Protein AF-A0A2R9SN85-F1 (afdb_monomer)

Nearest PDB structures (foldseek):
  4dnc-assembly3_B  TM=8.050E-01  e=1.018E+00  Homo sapiens
  4pcq-assembly2_C  TM=7.222E-01  e=1.680E+00  Mycobacterium tuberculosis H37Rv
  2ao9-assembly1_I  TM=5.150E-01  e=3.742E-01  Bacillus cereus ATCC 14579
  2cfx-assembly1_C  TM=6.791E-01  e=1.578E+00  Bacillus subtilis
  4pcq-assembly1_B  TM=7.085E-01  e=2.772E+00  Mycobacterium tuberculosis H37Rv

Mean predicted aligned error: 5.5 Å

InterPro domains:
  IPR018925 PBSX phage terminase small subunit-like, N-terminal domain [PF10668] (1-49)

Secondary structure (DSSP, 8-state):
------HHHHHHHHHHHHTTT-S-HHHHHHHTT--HHHHHHHHHHTTGGGGG-

Foldseek 3Di:
DPPPPDPLLVVLLCVCVVVVNPDDLVVSCVVSVHDSVVSVVSCVVVVSVVVVD

Structure (mmCIF, N/CA/C/O backbone):
data_AF-A0A2R9SN85-F1
#
_entry.id   AF-A0A2R9SN85-F1
#
loop_
_atom_site.group_PDB
_atom_site.id
_atom_site.type_symbol
_atom_site.label_atom_id
_atom_site.label_alt_id
_atom_site.label_comp_id
_atom_site.label_asym_id
_atom_site.label_entity_id
_atom_site.label_seq_id
_atom_site.pdbx_PDB_ins_code
_atom_site.Cartn_x
_atom_site.Cartn_y
_atom_site.Cartn_z
_atom_site.occupancy
_atom_site.B_iso_or_equiv
_atom_site.auth_seq_id
_atom_site.auth_comp_id
_atom_site.auth_asym_id
_atom_site.auth_atom_id
_atom_site.pdbx_PDB_model_num
ATOM 1 N N . MET A 1 1 ? 4.970 7.916 -23.541 1.00 41.69 1 MET A N 1
ATOM 2 C CA . MET A 1 1 ? 3.730 7.417 -22.911 1.00 41.69 1 MET A CA 1
ATOM 3 C C . MET A 1 1 ? 4.033 7.050 -21.467 1.00 41.69 1 MET A C 1
ATOM 5 O O . MET A 1 1 ? 5.083 6.468 -21.230 1.00 41.69 1 MET A O 1
ATOM 9 N N . ALA A 1 2 ? 3.190 7.438 -20.505 1.00 47.31 2 ALA A N 1
ATOM 10 C CA . ALA A 1 2 ? 3.332 6.994 -19.119 1.00 47.31 2 ALA A CA 1
ATOM 11 C C . ALA A 1 2 ? 3.231 5.464 -19.108 1.00 47.31 2 ALA A C 1
ATOM 13 O O . ALA A 1 2 ? 2.166 4.935 -19.414 1.00 47.31 2 ALA A O 1
ATOM 14 N N . GLY A 1 3 ? 4.366 4.791 -18.879 1.00 50.94 3 GLY A N 1
ATOM 15 C CA . GLY A 1 3 ? 4.481 3.337 -18.963 1.00 50.94 3 GLY A CA 1
A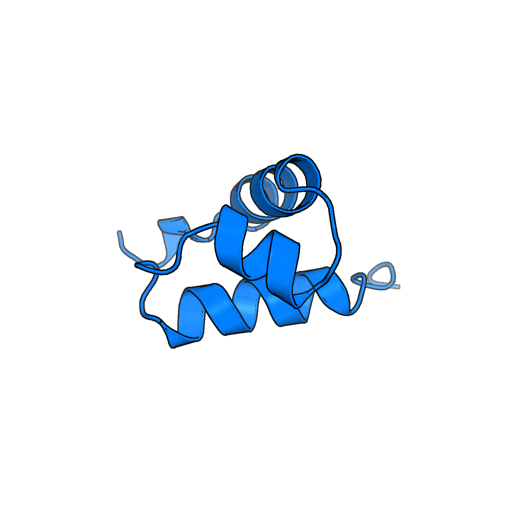TOM 16 C C . GLY A 1 3 ? 3.357 2.675 -18.186 1.00 50.94 3 GLY A C 1
ATOM 17 O O . GLY A 1 3 ? 3.052 3.123 -17.078 1.00 50.94 3 GLY A O 1
ATOM 18 N N . GLU A 1 4 ? 2.726 1.686 -18.817 1.00 53.91 4 GLU A N 1
ATOM 19 C CA . GLU A 1 4 ? 1.584 0.935 -18.306 1.00 53.91 4 GLU A CA 1
ATOM 20 C C . GLU A 1 4 ? 1.775 0.670 -16.816 1.00 53.91 4 GLU A C 1
ATOM 22 O O . GLU A 1 4 ? 2.580 -0.166 -16.398 1.00 53.91 4 GLU A O 1
ATOM 27 N N . ARG A 1 5 ? 1.089 1.458 -15.981 1.00 61.69 5 ARG A N 1
ATOM 28 C CA . ARG A 1 5 ? 1.035 1.154 -14.560 1.00 61.69 5 ARG A CA 1
ATOM 29 C C . ARG A 1 5 ? 0.390 -0.214 -14.492 1.00 61.69 5 ARG A C 1
ATOM 31 O O . ARG A 1 5 ? -0.737 -0.369 -14.957 1.00 61.69 5 ARG A O 1
ATOM 38 N N . SER A 1 6 ? 1.119 -1.197 -13.964 1.00 74.19 6 SER A N 1
ATOM 39 C CA . SER A 1 6 ? 0.559 -2.524 -13.744 1.00 74.19 6 SER A CA 1
ATOM 40 C C . SER A 1 6 ? -0.784 -2.340 -13.033 1.00 74.19 6 SER A C 1
ATOM 42 O O . SER A 1 6 ? -0.822 -1.631 -12.022 1.00 74.19 6 SER A O 1
ATOM 44 N N . PRO A 1 7 ? -1.886 -2.908 -13.541 1.00 83.94 7 PRO A N 1
ATOM 45 C CA . PRO A 1 7 ? -3.214 -2.688 -12.973 1.00 83.94 7 PRO A CA 1
ATOM 46 C C . PRO A 1 7 ? -3.275 -3.105 -11.496 1.00 83.94 7 PRO A C 1
ATOM 48 O O . PRO A 1 7 ? -4.037 -2.538 -10.714 1.00 83.94 7 PRO A O 1
ATOM 51 N N . GLU A 1 8 ? -2.424 -4.045 -11.079 1.00 87.38 8 GLU A N 1
ATOM 52 C CA . GLU A 1 8 ? -2.245 -4.427 -9.678 1.00 87.38 8 GLU A CA 1
ATOM 53 C C . GLU A 1 8 ? -1.684 -3.295 -8.806 1.00 87.38 8 GLU A C 1
ATOM 55 O O . GLU A 1 8 ? -2.070 -3.186 -7.648 1.00 87.38 8 GLU A O 1
ATOM 60 N N . ARG A 1 9 ? -0.816 -2.422 -9.334 1.00 87.44 9 ARG A N 1
ATOM 61 C CA . ARG A 1 9 ? -0.224 -1.301 -8.584 1.00 87.44 9 ARG A CA 1
ATOM 62 C C . ARG A 1 9 ? -1.279 -0.283 -8.186 1.00 87.44 9 ARG A C 1
ATOM 64 O O . ARG A 1 9 ? -1.337 0.114 -7.022 1.00 87.44 9 ARG A O 1
ATOM 71 N N . ASP A 1 10 ? -2.112 0.118 -9.141 1.00 87.44 10 ASP A N 1
ATOM 72 C CA . ASP A 1 10 ? -3.219 1.036 -8.884 1.00 87.44 10 ASP A CA 1
ATOM 73 C C . ASP A 1 10 ? -4.253 0.391 -7.953 1.00 87.44 10 ASP A C 1
ATOM 75 O O . ASP A 1 10 ? -4.641 1.011 -6.964 1.00 87.44 10 ASP A O 1
ATOM 79 N N . LYS A 1 11 ? -4.613 -0.885 -8.164 1.00 89.75 11 LYS A N 1
ATOM 80 C CA . LYS A 1 11 ? -5.499 -1.621 -7.242 1.00 89.75 11 LYS A CA 1
ATOM 81 C C . LYS A 1 11 ? -4.939 -1.684 -5.821 1.00 89.75 11 LYS A C 1
ATOM 83 O O . LYS A 1 11 ? -5.666 -1.402 -4.874 1.00 89.75 11 LYS A O 1
ATOM 88 N N . ALA A 1 12 ? -3.655 -2.000 -5.662 1.00 90.94 12 ALA A N 1
ATOM 89 C CA . ALA A 1 12 ? -3.002 -2.092 -4.359 1.00 90.94 12 ALA A CA 1
ATOM 90 C C . ALA A 1 12 ? -3.037 -0.745 -3.626 1.00 90.94 12 ALA A C 1
ATOM 92 O O . ALA A 1 12 ? -3.360 -0.679 -2.438 1.00 90.94 12 ALA A O 1
ATOM 93 N N . LYS A 1 13 ? -2.746 0.338 -4.357 1.00 87.94 13 LYS A N 1
ATOM 94 C CA . LYS A 1 13 ? -2.769 1.708 -3.841 1.00 87.94 13 LYS A CA 1
ATOM 95 C C . LYS A 1 13 ? -4.177 2.133 -3.441 1.00 87.94 13 LYS A C 1
ATOM 97 O O . LYS A 1 13 ? -4.343 2.719 -2.376 1.00 87.94 13 LYS A O 1
ATOM 102 N N . LEU A 1 14 ? -5.180 1.814 -4.259 1.00 88.69 14 LEU A N 1
ATOM 103 C CA . LEU A 1 14 ? -6.589 2.086 -3.974 1.00 88.69 14 LEU A CA 1
ATOM 104 C C . LEU A 1 14 ? -7.082 1.321 -2.745 1.00 88.69 14 LEU A C 1
ATOM 106 O O . LEU A 1 14 ? -7.732 1.928 -1.903 1.00 88.69 14 LEU A O 1
ATOM 110 N N . MET A 1 15 ? -6.736 0.038 -2.595 1.00 90.38 15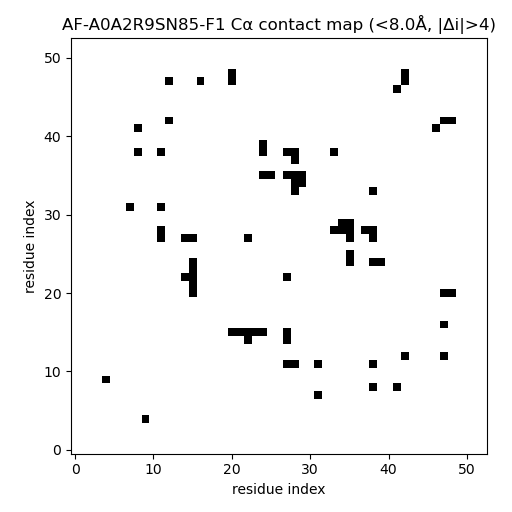 MET A N 1
ATOM 111 C CA . MET A 1 15 ? -7.083 -0.743 -1.399 1.00 90.38 15 MET A CA 1
ATOM 112 C C . MET A 1 15 ? -6.466 -0.132 -0.137 1.00 90.38 15 MET A C 1
ATOM 114 O O . MET A 1 15 ? -7.152 0.088 0.857 1.00 90.38 15 MET A O 1
ATOM 118 N N . TRP A 1 16 ? -5.177 0.211 -0.191 1.00 89.62 16 TRP A N 1
ATOM 119 C CA . TRP A 1 16 ? -4.486 0.803 0.951 1.00 89.62 16 TRP A CA 1
ATOM 120 C C . TRP A 1 16 ? -5.028 2.188 1.325 1.00 89.62 16 TRP A C 1
ATOM 122 O O . TRP A 1 16 ? -5.279 2.455 2.500 1.00 89.62 16 TRP A O 1
ATOM 132 N N . LEU A 1 17 ? -5.238 3.062 0.333 1.00 86.94 17 LEU A N 1
ATOM 133 C CA . LEU A 1 17 ? -5.807 4.400 0.529 1.00 86.94 17 LEU A CA 1
ATOM 134 C C . LEU A 1 17 ? -7.270 4.345 0.973 1.00 86.94 17 LEU A C 1
ATOM 136 O O . LEU A 1 17 ? -7.663 5.129 1.831 1.00 86.94 17 LEU A O 1
ATOM 140 N N . GLY A 1 18 ? -8.058 3.426 0.412 1.00 85.25 18 GLY A N 1
ATOM 141 C CA . GLY A 1 18 ? -9.460 3.214 0.767 1.00 85.25 18 GLY A CA 1
ATOM 142 C C . GLY A 1 18 ? -9.638 2.813 2.230 1.00 85.25 18 GLY A C 1
ATOM 143 O O . GLY A 1 18 ? -10.612 3.208 2.858 1.00 85.25 18 GLY A O 1
ATOM 144 N N . ASN A 1 19 ? -8.648 2.125 2.804 1.00 83.44 19 ASN A N 1
ATOM 145 C CA . ASN A 1 19 ? -8.616 1.777 4.224 1.00 83.44 19 ASN A CA 1
ATOM 146 C C . ASN A 1 19 ? -7.916 2.834 5.106 1.00 83.44 19 ASN A C 1
ATOM 148 O O . ASN A 1 19 ? -7.525 2.541 6.238 1.00 83.44 19 ASN A O 1
ATOM 152 N N . GLY A 1 20 ? -7.663 4.040 4.586 1.00 82.25 20 GLY A N 1
ATOM 153 C CA . GLY A 1 20 ? -7.008 5.120 5.332 1.00 82.25 20 GLY A CA 1
ATOM 154 C C . GLY A 1 20 ? -5.549 4.833 5.697 1.00 82.25 20 GLY A C 1
ATOM 155 O O . GLY A 1 20 ? -5.058 5.313 6.710 1.00 82.25 20 GLY A O 1
ATOM 156 N N . GLY A 1 21 ? -4.852 4.002 4.920 1.00 81.38 21 GLY A N 1
ATOM 157 C CA . GLY A 1 21 ? -3.452 3.661 5.166 1.00 81.38 21 GLY A CA 1
ATOM 158 C C . GLY A 1 21 ? -3.208 2.665 6.306 1.00 81.38 21 GLY A C 1
ATOM 159 O O . GLY A 1 21 ? -2.058 2.339 6.602 1.00 81.38 21 GLY A O 1
ATOM 160 N N . THR A 1 22 ? -4.273 2.134 6.911 1.00 82.19 22 THR A N 1
ATOM 161 C CA . THR A 1 22 ? -4.198 1.129 7.987 1.00 82.19 22 THR A CA 1
ATOM 162 C C . THR A 1 22 ? -4.082 -0.306 7.470 1.00 82.19 22 THR A C 1
ATOM 164 O O . THR A 1 22 ? -3.721 -1.214 8.220 1.00 82.19 22 THR A O 1
ATOM 167 N N . MET A 1 23 ? -4.371 -0.530 6.182 1.00 86.00 23 MET A N 1
ATOM 168 C CA . MET A 1 23 ? -4.341 -1.864 5.589 1.00 86.00 23 MET A CA 1
ATOM 169 C C . MET A 1 23 ? -2.912 -2.410 5.533 1.00 86.00 23 MET A C 1
ATOM 171 O O . MET A 1 23 ? -1.966 -1.725 5.130 1.00 86.00 23 MET A O 1
ATOM 175 N N . LYS A 1 24 ? -2.749 -3.677 5.912 1.00 89.12 24 LYS A N 1
ATOM 176 C CA . LYS A 1 24 ? -1.461 -4.367 5.849 1.00 89.12 24 LYS A CA 1
ATOM 177 C C . LYS A 1 24 ? -1.109 -4.685 4.397 1.00 89.12 24 LYS A C 1
ATOM 179 O O . LYS A 1 24 ? -1.928 -5.179 3.627 1.00 89.12 24 LYS A O 1
ATOM 184 N N . LEU A 1 25 ? 0.158 -4.477 4.040 1.00 90.38 25 LEU A N 1
ATOM 185 C CA . LEU A 1 25 ? 0.663 -4.779 2.693 1.00 90.38 25 LEU A CA 1
ATOM 186 C C . LEU A 1 25 ? 0.592 -6.278 2.369 1.00 90.38 25 LEU A C 1
ATOM 188 O O . LEU A 1 25 ? 0.432 -6.632 1.208 1.00 90.38 25 LEU A O 1
ATOM 192 N N . LYS A 1 26 ? 0.680 -7.137 3.395 1.00 90.50 26 LYS A N 1
ATOM 193 C CA . LYS A 1 26 ? 0.509 -8.593 3.287 1.00 90.50 26 LYS A CA 1
ATOM 194 C C . LYS A 1 26 ? -0.867 -8.973 2.756 1.00 90.50 26 LYS A C 1
ATOM 196 O O . LYS A 1 26 ? -0.953 -9.770 1.831 1.00 90.50 26 LYS A O 1
ATOM 201 N N . ASP A 1 27 ? -1.917 -8.371 3.306 1.00 91.94 27 ASP A N 1
ATOM 202 C CA . ASP A 1 27 ? -3.296 -8.634 2.893 1.00 91.94 27 ASP A CA 1
ATOM 203 C C . ASP A 1 27 ? -3.559 -8.138 1.468 1.00 91.94 27 ASP A C 1
ATOM 205 O O . ASP A 1 27 ? -4.158 -8.848 0.670 1.00 91.94 27 ASP A O 1
ATOM 209 N N . ILE A 1 28 ? -3.030 -6.966 1.101 1.00 91.50 28 ILE A N 1
ATOM 210 C CA . ILE A 1 28 ? -3.122 -6.445 -0.274 1.00 91.50 28 ILE A CA 1
ATOM 211 C C . ILE A 1 28 ? -2.370 -7.352 -1.256 1.00 91.50 28 ILE A C 1
ATOM 213 O O . ILE A 1 28 ? -2.855 -7.629 -2.350 1.00 91.50 28 ILE A O 1
ATOM 217 N N . ALA A 1 29 ? -1.187 -7.827 -0.862 1.00 92.06 29 ALA A N 1
ATOM 218 C CA . ALA A 1 29 ? -0.390 -8.746 -1.660 1.00 92.06 29 ALA A CA 1
ATOM 219 C C . ALA A 1 29 ? -1.126 -10.076 -1.878 1.00 92.06 29 ALA A C 1
ATOM 221 O O . ALA A 1 29 ? -1.227 -10.535 -3.012 1.00 92.06 29 ALA A O 1
ATOM 222 N N . ALA A 1 30 ? -1.720 -10.638 -0.821 1.00 92.44 30 ALA A N 1
ATOM 223 C CA . ALA A 1 30 ? -2.532 -11.848 -0.900 1.00 92.44 30 ALA A CA 1
ATOM 224 C C . ALA A 1 30 ? -3.792 -11.651 -1.763 1.00 92.44 30 ALA A C 1
ATOM 226 O O . ALA A 1 30 ? -4.078 -12.483 -2.619 1.00 92.44 30 ALA A O 1
ATOM 227 N N . ALA A 1 31 ? -4.503 -10.530 -1.602 1.00 90.81 31 ALA A N 1
ATOM 228 C CA . ALA A 1 31 ? -5.714 -10.213 -2.363 1.00 90.81 31 ALA A CA 1
ATOM 229 C C . ALA A 1 31 ? -5.453 -10.034 -3.866 1.00 90.81 31 ALA A C 1
ATOM 231 O O . ALA A 1 31 ? -6.312 -10.338 -4.691 1.00 90.81 31 ALA A O 1
ATOM 232 N N . LEU A 1 32 ? -4.269 -9.538 -4.226 1.00 89.12 32 LEU A N 1
ATOM 233 C CA . LEU A 1 32 ? -3.846 -9.369 -5.615 1.00 89.12 32 LEU A CA 1
ATOM 234 C C . LEU A 1 32 ? -3.023 -10.555 -6.132 1.00 89.12 32 LEU A C 1
ATOM 236 O O . LEU A 1 32 ? -2.615 -10.540 -7.287 1.00 89.12 32 LEU A O 1
ATOM 240 N N . SER A 1 33 ? -2.796 -11.578 -5.300 1.00 89.56 33 SER A N 1
ATOM 241 C CA . SER A 1 33 ? -1.934 -12.727 -5.594 1.00 89.56 33 SER A CA 1
ATOM 242 C C . SER A 1 33 ? -0.537 -12.326 -6.101 1.00 89.56 33 SER A C 1
ATOM 244 O O . SER A 1 33 ? 0.039 -12.973 -6.976 1.00 89.56 33 SER A O 1
ATOM 246 N N . ILE A 1 34 ? 0.016 -11.251 -5.536 1.00 89.12 34 ILE A N 1
ATOM 247 C 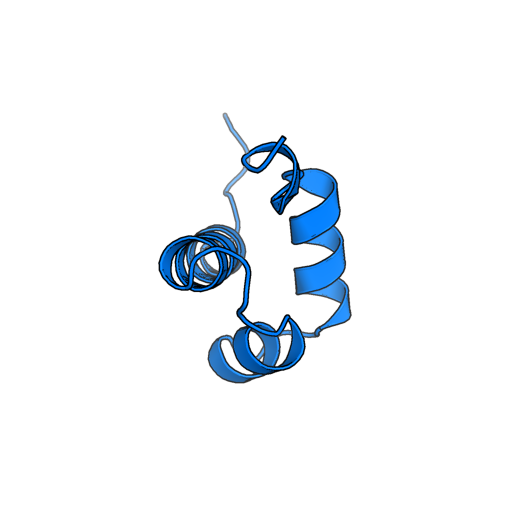CA . ILE A 1 34 ? 1.356 -10.725 -5.820 1.00 89.12 34 ILE A CA 1
ATOM 248 C C . ILE A 1 34 ? 2.261 -10.865 -4.592 1.00 89.12 34 ILE A C 1
ATOM 250 O O . ILE A 1 34 ? 1.807 -11.085 -3.472 1.00 89.12 34 ILE A O 1
ATOM 254 N N . GLY A 1 35 ? 3.569 -10.692 -4.777 1.00 89.62 35 GLY A N 1
ATOM 255 C CA . GLY A 1 35 ? 4.520 -10.712 -3.664 1.00 89.62 35 GLY A CA 1
ATOM 256 C C . GLY A 1 35 ? 4.442 -9.457 -2.785 1.00 89.62 35 GLY A C 1
ATOM 257 O O . GLY A 1 35 ? 4.398 -8.335 -3.291 1.00 89.62 35 GLY A O 1
ATOM 258 N N . GLU A 1 36 ? 4.537 -9.615 -1.459 1.00 91.06 36 GLU A N 1
ATOM 259 C CA . GLU A 1 36 ? 4.597 -8.485 -0.509 1.00 91.06 36 GLU A CA 1
ATOM 260 C C . GLU A 1 36 ? 5.735 -7.506 -0.852 1.00 91.06 36 GLU A C 1
ATOM 262 O O . GLU A 1 36 ? 5.571 -6.288 -0.762 1.00 91.06 36 GLU A O 1
ATOM 267 N N . THR A 1 37 ? 6.878 -8.025 -1.306 1.00 91.06 37 THR A N 1
ATOM 268 C CA . THR A 1 37 ? 8.031 -7.233 -1.757 1.00 91.06 37 THR A CA 1
ATOM 269 C C . THR A 1 37 ? 7.663 -6.273 -2.891 1.00 91.06 37 THR A C 1
ATOM 271 O O . THR A 1 37 ? 8.122 -5.129 -2.904 1.00 91.06 37 THR A O 1
ATOM 274 N N . GLN A 1 38 ? 6.787 -6.698 -3.807 1.00 90.62 38 GLN A N 1
ATOM 275 C CA . GLN A 1 38 ? 6.295 -5.873 -4.908 1.00 90.62 38 GLN A CA 1
ATOM 276 C C . GLN A 1 38 ? 5.429 -4.719 -4.379 1.00 90.62 38 GLN A C 1
ATOM 278 O O . GLN A 1 38 ? 5.655 -3.561 -4.734 1.00 90.62 38 GLN A O 1
ATOM 283 N N . VAL A 1 39 ? 4.506 -5.013 -3.456 1.00 90.88 39 VAL A N 1
ATOM 284 C CA . VAL A 1 39 ? 3.640 -4.006 -2.817 1.00 90.88 39 VAL A CA 1
ATOM 285 C C . VAL A 1 39 ? 4.458 -3.009 -1.995 1.00 90.88 39 VAL A C 1
ATOM 287 O O . VAL A 1 39 ? 4.227 -1.803 -2.081 1.00 90.88 39 VAL A O 1
ATOM 290 N N . ARG A 1 40 ? 5.466 -3.472 -1.244 1.00 89.69 40 ARG A N 1
ATOM 291 C CA . ARG A 1 40 ? 6.409 -2.599 -0.520 1.00 89.69 40 ARG A CA 1
ATOM 292 C C . ARG A 1 40 ? 7.150 -1.656 -1.464 1.00 89.69 40 ARG A C 1
ATOM 294 O O . ARG A 1 40 ? 7.237 -0.462 -1.177 1.00 89.69 40 ARG A O 1
ATOM 301 N N . LYS A 1 41 ? 7.652 -2.172 -2.591 1.00 90.31 41 LYS A N 1
ATOM 302 C CA . LYS A 1 41 ? 8.336 -1.368 -3.613 1.00 90.31 41 LYS A CA 1
ATOM 303 C C . LYS A 1 41 ? 7.412 -0.283 -4.164 1.00 90.31 41 LYS A C 1
ATOM 305 O O . LYS A 1 41 ? 7.826 0.870 -4.246 1.00 90.31 41 LYS A O 1
ATOM 310 N N . TRP A 1 42 ? 6.159 -0.616 -4.475 1.00 90.31 42 TRP A N 1
ATOM 311 C CA . TRP A 1 42 ? 5.167 0.368 -4.917 1.00 90.31 42 TRP A CA 1
ATOM 312 C C . TRP A 1 42 ? 4.850 1.401 -3.843 1.00 90.31 42 TRP A C 1
ATOM 314 O O . TRP A 1 42 ? 4.901 2.590 -4.136 1.00 90.31 42 TRP A O 1
ATOM 324 N N . LYS A 1 43 ? 4.622 0.985 -2.591 1.00 87.31 43 LYS A N 1
ATOM 325 C CA . LYS A 1 43 ? 4.378 1.904 -1.469 1.00 87.31 43 LYS A CA 1
ATOM 326 C C . LYS A 1 43 ? 5.486 2.953 -1.340 1.00 87.31 43 LYS A C 1
ATOM 328 O O . LYS A 1 43 ? 5.190 4.124 -1.109 1.00 87.31 43 LYS A O 1
ATOM 333 N N . PHE A 1 44 ? 6.744 2.535 -1.502 1.00 87.44 44 PHE A N 1
ATOM 334 C CA . PHE A 1 44 ? 7.904 3.425 -1.464 1.00 87.44 44 PHE A CA 1
ATOM 335 C C . PHE A 1 44 ? 7.985 4.329 -2.703 1.00 87.44 44 PHE A C 1
ATOM 337 O O . PHE A 1 44 ? 8.123 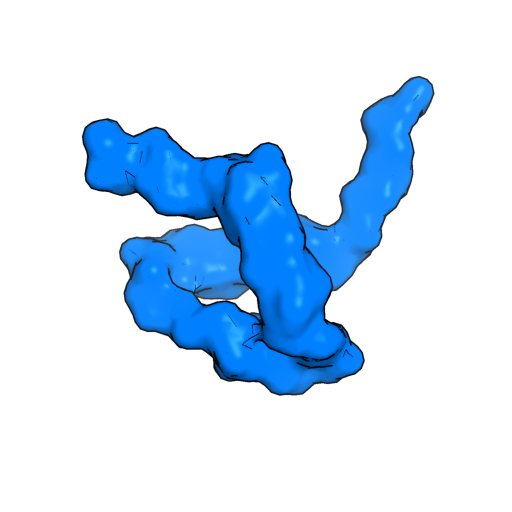5.541 -2.566 1.00 87.44 44 PHE A O 1
ATOM 344 N N . GLN A 1 45 ? 7.841 3.765 -3.907 1.00 87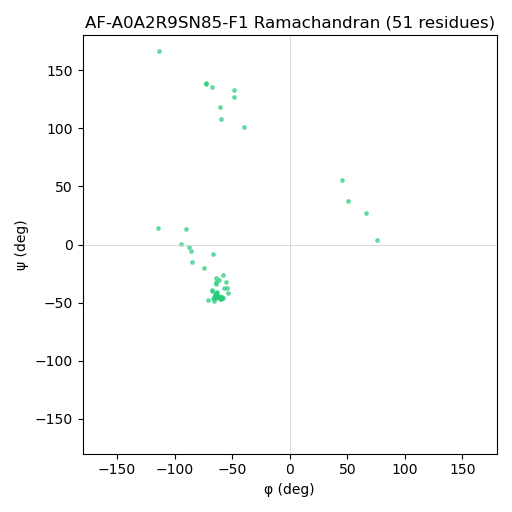.38 45 GLN A N 1
ATOM 345 C CA . GLN A 1 45 ? 7.908 4.519 -5.166 1.00 87.38 45 GLN A CA 1
ATOM 346 C C . GLN A 1 45 ? 6.795 5.565 -5.303 1.00 87.38 45 GLN A C 1
ATOM 348 O O . GLN A 1 45 ? 7.037 6.671 -5.773 1.00 87.38 45 GLN A O 1
ATOM 353 N N . ASP A 1 46 ? 5.575 5.224 -4.902 1.00 85.75 46 ASP A N 1
ATOM 354 C CA . ASP A 1 46 ? 4.417 6.120 -4.916 1.00 85.75 46 ASP A CA 1
ATOM 355 C C . ASP A 1 46 ? 4.287 6.962 -3.647 1.00 85.75 46 ASP A C 1
ATOM 357 O O . ASP A 1 46 ? 3.330 7.731 -3.545 1.00 85.75 46 ASP A O 1
ATOM 361 N N . LYS A 1 47 ? 5.182 6.770 -2.669 1.00 85.88 47 LYS A N 1
ATOM 362 C CA . LYS A 1 47 ? 5.156 7.437 -1.364 1.00 85.88 47 LYS A CA 1
ATOM 363 C C . LYS A 1 47 ? 3.752 7.443 -0.751 1.00 85.88 47 LYS A C 1
ATOM 365 O O . LYS A 1 47 ? 3.216 8.497 -0.429 1.00 85.88 47 LYS A O 1
AT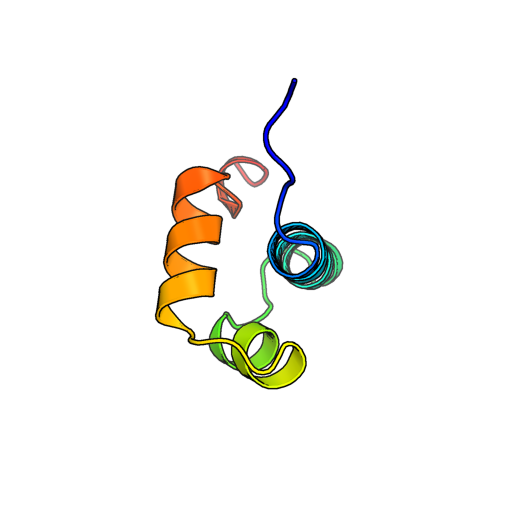OM 370 N N . TRP A 1 48 ? 3.132 6.269 -0.597 1.00 84.12 48 TRP A N 1
ATOM 371 C CA . TRP A 1 48 ? 1.730 6.181 -0.147 1.00 84.12 48 TRP A CA 1
ATOM 372 C C . TRP A 1 48 ? 1.485 6.905 1.189 1.00 84.12 48 TRP A C 1
ATOM 374 O O . TRP A 1 48 ? 0.422 7.479 1.392 1.00 84.12 48 TRP A O 1
ATOM 384 N N . THR A 1 49 ? 2.489 6.932 2.069 1.00 79.44 49 THR A N 1
ATOM 385 C CA . THR A 1 49 ? 2.462 7.632 3.362 1.00 79.44 49 THR A CA 1
ATOM 386 C C . THR A 1 49 ? 2.594 9.150 3.279 1.00 79.44 49 THR A C 1
ATOM 388 O O . THR A 1 49 ? 2.156 9.811 4.208 1.00 79.44 49 THR A O 1
ATOM 391 N N . ALA A 1 50 ? 3.113 9.720 2.187 1.00 72.62 50 ALA A N 1
ATOM 392 C CA . ALA A 1 50 ? 3.285 11.173 2.057 1.00 72.62 50 ALA A CA 1
ATOM 393 C C . ALA A 1 50 ? 1.954 11.945 1.998 1.00 72.62 50 ALA A C 1
ATOM 395 O O . ALA A 1 50 ? 1.948 13.167 2.019 1.0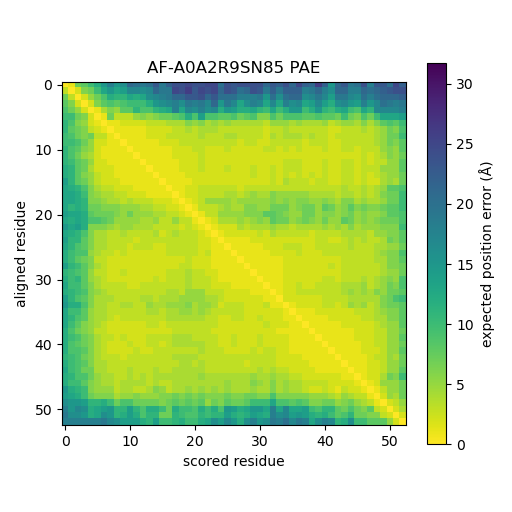0 72.62 50 ALA A O 1
ATOM 396 N N . ARG A 1 51 ? 0.812 11.248 1.894 1.00 62.00 51 ARG A N 1
ATOM 397 C CA . ARG A 1 51 ? -0.520 11.870 1.9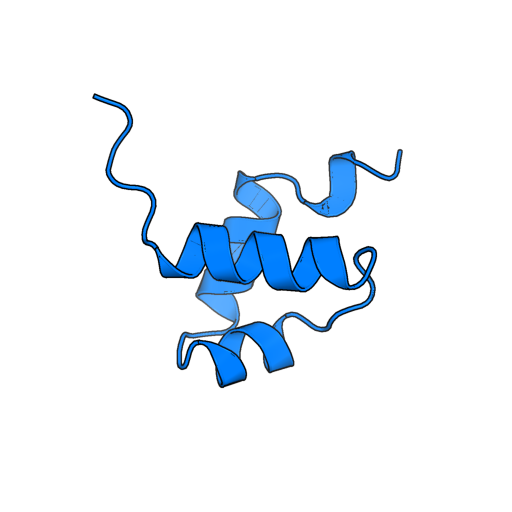16 1.00 62.00 51 ARG A CA 1
ATOM 398 C C . ARG A 1 51 ? -1.075 12.095 3.330 1.00 62.00 51 ARG A C 1
ATOM 400 O O . ARG A 1 51 ? -2.154 12.661 3.449 1.00 62.00 51 ARG A O 1
ATOM 407 N N . PHE A 1 52 ? -0.379 11.624 4.364 1.00 62.16 52 PHE A N 1
ATOM 408 C CA . PHE A 1 52 ? -0.782 11.756 5.769 1.00 62.16 52 PHE A CA 1
ATOM 409 C C . PHE A 1 52 ? 0.172 12.644 6.590 1.00 62.16 52 PHE A C 1
ATOM 411 O O . PHE A 1 52 ? 0.113 12.595 7.816 1.00 62.16 52 PHE A O 1
ATOM 418 N N . GLU A 1 53 ? 1.051 13.407 5.931 1.00 52.81 53 GLU A N 1
A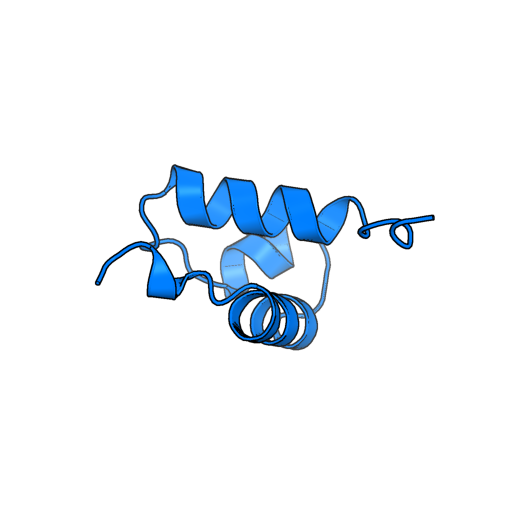TOM 419 C CA . GLU A 1 53 ? 1.835 14.482 6.567 1.00 52.81 53 GLU A CA 1
ATOM 420 C C . GLU A 1 53 ? 1.055 15.800 6.595 1.00 52.81 53 GLU A C 1
ATOM 422 O O . GLU A 1 53 ? 0.307 16.063 5.621 1.00 52.81 53 GLU A O 1
#

Solvent-accessible surface area (backbone atoms only — not comparable to full-atom values): 3256 Å² total; per-residue (Å²): 127,87,70,82,71,53,70,64,56,58,50,45,50,48,55,29,54,73,50,74,65,71,52,56,57,60,58,47,13,59,76,68,74,48,57,44,70,58,46,52,52,47,41,61,77,67,40,65,68,70,78,77,114

Radius of gyration: 10.63 Å; Cα contacts (8 Å, |Δi|>4): 39; chains: 1; bounding box: 18×27×31 Å

pLDDT: mean 82.41, std 12.89, range [41.69, 92.44]

Sequence (53 aa):
MAGERSPERDKAKLMWLGNGGTMKLKDIAAALSIGETQVRKWKFQDKWTARFE

Organism: NCBI:txid715225